Protein AF-A0A6V8KXC0-F1 (afdb_monomer_lite)

Organism: NCBI:txid1076125

pLDDT: mean 83.89, std 15.26, range [40.88, 97.38]

Sequence (72 aa):
MDLDGAALRPQVP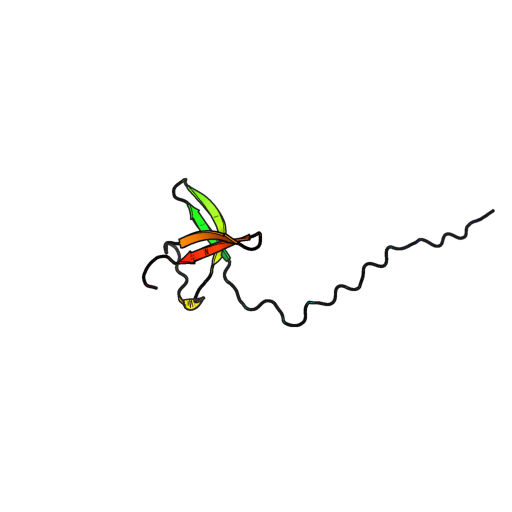AVRPAGGGLPPFAVGYVELPEGVRVAAVLDGDLDAIRIGAPYRIEATGGVPRATAIGEA

Radius 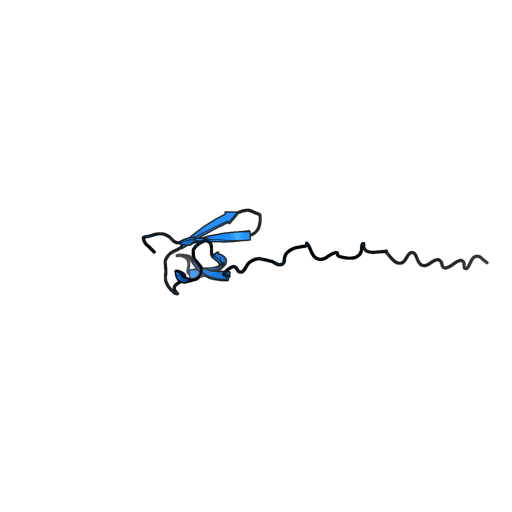of gyration: 21.91 Å; chains: 1; bounding box: 28×53×60 Å

Structure (mmCIF, N/CA/C/O backbone):
data_AF-A0A6V8KXC0-F1
#
_entry.id   AF-A0A6V8KXC0-F1
#
loop_
_atom_site.group_PDB
_atom_site.id
_atom_site.type_symbol
_atom_site.label_atom_id
_atom_site.label_alt_id
_atom_site.label_comp_id
_atom_site.label_asym_id
_atom_site.label_entity_id
_atom_site.label_seq_id
_atom_site.pdbx_PDB_ins_code
_atom_site.Cartn_x
_atom_site.Cartn_y
_atom_site.Cartn_z
_atom_site.occupancy
_atom_site.B_iso_or_equiv
_atom_site.auth_seq_id
_atom_site.auth_comp_id
_atom_site.auth_asym_id
_atom_site.auth_atom_id
_atom_site.pdbx_PDB_model_num
ATOM 1 N N . MET A 1 1 ? 10.043 42.363 -48.852 1.00 40.88 1 MET A N 1
ATOM 2 C CA . MET A 1 1 ? 8.863 41.499 -48.652 1.00 40.88 1 MET A CA 1
ATOM 3 C C . MET A 1 1 ? 9.426 40.194 -48.133 1.00 40.88 1 MET A C 1
ATOM 5 O O . MET A 1 1 ? 9.758 39.327 -48.924 1.00 40.88 1 MET A O 1
ATOM 9 N N . ASP A 1 2 ? 9.674 40.142 -46.827 1.00 51.28 2 ASP A N 1
ATOM 10 C CA . ASP A 1 2 ? 10.226 38.969 -46.151 1.00 51.28 2 ASP A CA 1
ATOM 11 C C . ASP A 1 2 ? 9.073 38.044 -45.784 1.00 51.28 2 ASP A C 1
ATOM 13 O O . ASP A 1 2 ? 8.242 38.384 -44.942 1.00 51.28 2 ASP A O 1
ATOM 17 N N . LEU A 1 3 ? 8.999 36.900 -46.458 1.00 54.69 3 LEU A N 1
ATOM 18 C CA . LEU A 1 3 ? 8.098 35.803 -46.115 1.00 54.69 3 LEU A CA 1
ATOM 19 C C . LEU A 1 3 ? 8.904 34.513 -45.951 1.00 54.69 3 LEU A C 1
ATOM 21 O O . LEU A 1 3 ? 8.495 33.453 -46.415 1.00 54.69 3 LEU A O 1
ATOM 25 N N . ASP A 1 4 ? 10.029 34.587 -45.244 1.00 57.59 4 ASP A N 1
ATOM 26 C CA . ASP A 1 4 ? 10.707 33.393 -44.748 1.00 57.59 4 ASP A CA 1
ATOM 27 C C . ASP A 1 4 ? 9.977 32.929 -43.486 1.00 57.59 4 ASP A C 1
ATOM 29 O O . ASP A 1 4 ? 10.424 33.073 -42.348 1.00 57.59 4 ASP A O 1
ATOM 33 N N . GLY A 1 5 ? 8.777 32.393 -43.714 1.00 52.03 5 GLY A N 1
ATOM 34 C CA . GLY A 1 5 ? 7.945 31.707 -42.735 1.00 52.03 5 GLY A CA 1
ATOM 35 C C . GLY A 1 5 ? 8.561 30.374 -42.322 1.00 52.03 5 GLY A C 1
ATOM 36 O O . GLY A 1 5 ? 7.929 29.326 -42.459 1.00 52.03 5 GLY A O 1
ATOM 37 N N . ALA A 1 6 ? 9.789 30.401 -41.803 1.00 60.00 6 ALA A N 1
ATOM 38 C CA . ALA A 1 6 ? 10.354 29.299 -41.049 1.00 60.00 6 ALA A CA 1
ATOM 39 C C . ALA A 1 6 ? 9.567 29.201 -39.739 1.00 60.00 6 ALA A C 1
ATOM 41 O O . ALA A 1 6 ? 9.947 29.740 -38.701 1.00 60.00 6 ALA A O 1
ATOM 42 N N . ALA A 1 7 ? 8.407 28.549 -39.812 1.00 59.38 7 ALA A N 1
ATOM 43 C CA . ALA A 1 7 ? 7.646 28.149 -38.650 1.00 59.38 7 ALA A CA 1
ATOM 44 C C . ALA A 1 7 ? 8.590 27.359 -37.739 1.00 59.38 7 ALA A C 1
ATOM 46 O O . ALA A 1 7 ? 8.931 26.212 -38.036 1.00 59.38 7 ALA A O 1
ATOM 47 N N . LEU A 1 8 ? 9.023 27.983 -36.641 1.00 61.56 8 LEU A N 1
ATOM 48 C CA . LEU A 1 8 ? 9.678 27.320 -35.523 1.00 61.56 8 LEU A CA 1
ATOM 49 C C . LEU A 1 8 ? 8.652 26.355 -34.924 1.00 61.56 8 LEU A C 1
ATOM 51 O O . LEU A 1 8 ? 7.979 26.666 -33.945 1.00 61.56 8 LEU A O 1
ATOM 55 N N . ARG A 1 9 ? 8.455 25.196 -35.559 1.00 67.25 9 ARG A N 1
ATOM 56 C CA . ARG A 1 9 ? 7.695 24.109 -34.951 1.00 67.25 9 ARG A CA 1
ATOM 57 C C . ARG A 1 9 ? 8.483 23.722 -33.704 1.00 67.25 9 ARG A C 1
ATOM 59 O O . ARG A 1 9 ? 9.649 23.355 -33.864 1.00 67.25 9 ARG A O 1
ATOM 66 N N . PRO A 1 10 ? 7.907 23.812 -32.493 1.00 64.31 10 PRO A N 1
ATOM 67 C CA . PRO A 1 10 ? 8.595 23.357 -31.299 1.00 64.31 10 PRO A CA 1
ATOM 68 C C . PRO A 1 10 ? 8.934 21.885 -31.515 1.00 64.31 10 PRO A C 1
ATOM 70 O O . PRO A 1 10 ? 8.040 21.039 -31.576 1.00 64.31 10 PRO A O 1
ATOM 73 N N . GLN A 1 11 ? 10.213 21.579 -31.726 1.00 66.81 11 GLN A N 1
ATOM 74 C CA . GLN A 1 11 ? 10.666 20.200 -31.764 1.00 66.81 11 GLN A CA 1
ATOM 75 C C . GLN A 1 11 ? 10.653 19.723 -30.320 1.00 66.81 11 GLN A C 1
ATOM 77 O O . GLN A 1 11 ? 11.601 19.931 -29.567 1.00 66.81 11 GLN A O 1
ATOM 82 N N . VAL A 1 12 ? 9.523 19.153 -29.908 1.00 73.06 12 VAL A N 1
ATOM 83 C CA . VAL A 1 12 ? 9.444 18.442 -28.638 1.00 73.06 12 VAL A CA 1
ATOM 84 C C . VAL A 1 12 ? 10.420 17.271 -28.754 1.00 73.06 12 VAL A C 1
ATOM 86 O O . VAL A 1 12 ? 10.343 16.537 -29.747 1.00 73.06 12 VAL A O 1
ATOM 89 N N . PRO A 1 13 ? 11.358 17.090 -27.806 1.00 76.50 13 PRO A N 1
ATOM 90 C CA . PRO A 1 13 ? 12.216 15.917 -27.805 1.00 76.50 13 PRO A CA 1
ATOM 91 C C . PRO A 1 13 ? 11.349 14.667 -27.928 1.00 76.50 13 PRO A C 1
ATOM 93 O O . PRO A 1 13 ? 10.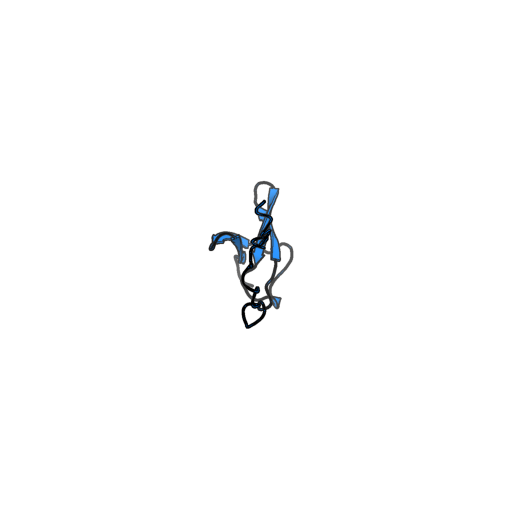320 14.562 -27.256 1.00 76.50 13 PRO A O 1
ATOM 96 N N . ALA A 1 14 ? 11.739 13.734 -28.798 1.00 76.19 14 ALA A N 1
ATOM 97 C CA . ALA A 1 14 ? 11.025 12.473 -28.917 1.00 76.19 14 ALA A CA 1
ATOM 98 C C . ALA A 1 14 ? 10.940 11.835 -27.524 1.00 76.19 14 ALA A C 1
ATOM 100 O O . ALA A 1 14 ? 11.973 11.590 -26.892 1.00 76.19 14 ALA A O 1
ATOM 101 N N . VAL A 1 15 ? 9.718 11.599 -27.037 1.00 73.38 15 VAL A N 1
ATOM 102 C CA . VAL A 1 15 ? 9.498 10.878 -25.784 1.00 73.38 15 VAL A CA 1
ATOM 103 C C . VAL A 1 15 ? 10.017 9.467 -26.011 1.00 73.38 15 VAL A C 1
ATOM 105 O O . VAL A 1 15 ? 9.351 8.629 -26.616 1.00 73.38 15 VAL A O 1
ATOM 108 N N . ARG A 1 16 ? 11.249 9.212 -25.571 1.00 74.12 16 ARG A N 1
ATOM 109 C CA . ARG A 1 16 ? 11.751 7.853 -25.448 1.00 74.12 16 ARG A CA 1
ATOM 110 C C . ARG A 1 16 ? 10.981 7.243 -24.279 1.00 74.12 16 ARG A C 1
ATOM 112 O O . ARG A 1 16 ? 11.061 7.806 -23.185 1.00 74.12 16 ARG A O 1
ATOM 119 N N . PRO A 1 17 ? 10.246 6.136 -24.472 1.00 68.12 17 PRO A N 1
ATOM 120 C CA . PRO A 1 17 ? 9.712 5.397 -23.342 1.00 68.12 17 PRO A CA 1
ATOM 121 C C . PRO A 1 17 ? 10.877 5.118 -22.396 1.00 68.12 17 PRO A C 1
ATOM 123 O O . PRO A 1 17 ? 11.938 4.682 -22.855 1.00 68.12 17 PRO A O 1
ATOM 126 N N . ALA A 1 18 ? 10.716 5.418 -21.107 1.00 69.50 18 ALA A N 1
ATOM 127 C CA . ALA A 1 18 ? 11.674 4.948 -20.120 1.00 69.50 18 ALA A CA 1
ATOM 128 C C . ALA A 1 18 ? 11.832 3.436 -20.351 1.00 69.50 18 ALA A C 1
ATOM 130 O O . ALA A 1 18 ? 10.842 2.708 -20.419 1.00 69.50 18 ALA A O 1
ATOM 131 N N . GLY A 1 19 ? 13.056 2.990 -20.642 1.00 68.69 19 GLY A N 1
ATOM 132 C CA . GLY A 1 19 ? 13.310 1.575 -20.887 1.00 68.69 19 GLY A CA 1
ATOM 133 C C . GLY A 1 19 ? 12.929 0.781 -19.638 1.00 68.69 19 GLY A C 1
ATOM 134 O O . GLY A 1 19 ? 13.310 1.175 -18.541 1.00 68.69 19 GLY A O 1
ATOM 135 N N . GLY A 1 20 ? 12.185 -0.313 -19.814 1.00 70.88 20 GLY A N 1
ATOM 136 C CA . GLY A 1 20 ? 11.574 -1.056 -18.711 1.00 70.88 20 GLY A CA 1
ATOM 137 C C . GLY A 1 20 ? 10.218 -0.456 -18.346 1.00 70.88 20 GLY A C 1
ATOM 138 O O . GLY A 1 20 ? 10.137 0.641 -17.806 1.00 70.88 20 GLY A O 1
ATOM 139 N N . GLY A 1 21 ? 9.138 -1.163 -18.687 1.00 71.75 21 GLY A N 1
ATOM 140 C CA . GLY A 1 21 ? 7.787 -0.758 -18.300 1.00 71.75 21 GLY A CA 1
ATOM 141 C C . GLY A 1 21 ? 7.640 -0.625 -16.781 1.00 71.75 21 GLY A C 1
ATOM 142 O O . GLY A 1 21 ? 8.496 -1.066 -16.015 1.00 71.75 21 GLY A O 1
ATOM 143 N N . LEU A 1 22 ? 6.536 -0.028 -16.338 1.00 76.19 22 LEU A N 1
ATOM 144 C CA . LEU A 1 22 ? 6.216 0.019 -14.914 1.00 76.19 22 LEU A CA 1
ATOM 145 C C . LEU A 1 22 ? 5.999 -1.421 -14.419 1.00 76.19 22 LEU A C 1
ATOM 147 O O . LEU A 1 22 ? 5.155 -2.117 -14.995 1.00 76.19 22 LEU A O 1
ATOM 151 N N . PRO A 1 23 ? 6.740 -1.890 -13.398 1.00 86.62 23 PRO A N 1
ATOM 152 C CA . PRO A 1 23 ? 6.436 -3.178 -12.788 1.00 86.62 23 PRO A CA 1
ATOM 153 C C . PRO A 1 23 ? 4.994 -3.146 -12.263 1.00 86.62 23 PRO A C 1
ATOM 155 O O . PRO A 1 23 ? 4.520 -2.066 -11.910 1.00 86.62 23 PRO A O 1
ATOM 158 N N . PRO A 1 24 ? 4.280 -4.283 -12.209 1.00 90.81 24 PRO A N 1
ATOM 159 C CA . PRO A 1 24 ? 2.935 -4.322 -11.652 1.00 90.81 24 PRO A CA 1
ATOM 160 C C . PRO A 1 24 ? 2.886 -3.692 -10.258 1.00 90.81 24 PRO A C 1
ATOM 162 O O . PRO A 1 24 ? 3.746 -3.947 -9.417 1.00 90.81 24 PRO A O 1
ATOM 165 N N . PHE A 1 25 ? 1.872 -2.868 -10.023 1.00 93.00 25 PHE A N 1
ATOM 166 C CA . PHE A 1 25 ? 1.614 -2.238 -8.735 1.00 93.00 25 PHE A CA 1
ATOM 167 C C . PHE A 1 25 ? 0.108 -2.150 -8.514 1.00 93.00 25 PHE A C 1
ATOM 169 O O . PHE A 1 25 ? -0.671 -2.105 -9.470 1.00 93.00 25 PHE A O 1
ATOM 176 N N . ALA A 1 26 ? -0.302 -2.120 -7.250 1.00 96.00 26 ALA A N 1
ATOM 177 C CA . ALA A 1 26 ? -1.699 -1.972 -6.889 1.00 96.00 26 ALA A CA 1
ATOM 178 C C . ALA A 1 26 ? -2.057 -0.507 -6.641 1.00 96.00 26 ALA A C 1
ATOM 180 O O . ALA A 1 26 ? -1.290 0.263 -6.059 1.00 96.00 26 ALA A O 1
ATOM 181 N N . VAL A 1 27 ? -3.268 -0.146 -7.051 1.00 96.25 27 VAL A N 1
ATOM 182 C CA . VAL A 1 27 ? -3.911 1.121 -6.709 1.00 96.25 27 VAL A CA 1
ATOM 183 C C . VAL A 1 27 ? -5.243 0.795 -6.059 1.00 96.25 27 VAL A C 1
ATOM 185 O O . VAL A 1 27 ? -5.987 -0.051 -6.555 1.00 96.25 27 VAL A O 1
ATOM 188 N N . GLY A 1 28 ? -5.540 1.468 -4.955 1.00 96.19 28 GLY A N 1
ATOM 189 C CA . GLY A 1 28 ? -6.785 1.284 -4.224 1.00 96.19 28 GLY A CA 1
ATOM 190 C C . GLY A 1 28 ? -7.311 2.587 -3.645 1.00 96.19 28 GLY A C 1
ATOM 191 O O . GLY A 1 28 ? -6.622 3.608 -3.629 1.00 96.19 28 GLY A O 1
ATOM 192 N N . TYR A 1 29 ? -8.546 2.530 -3.156 1.00 97.38 29 TYR A N 1
ATOM 193 C CA . TYR A 1 29 ? -9.130 3.583 -2.338 1.00 97.38 29 TYR A CA 1
ATOM 194 C C . TYR A 1 29 ? -9.028 3.181 -0.876 1.00 97.38 29 TYR A C 1
ATOM 196 O O . TYR A 1 29 ? -9.617 2.181 -0.469 1.00 97.38 29 TYR A O 1
ATOM 204 N N . VAL A 1 30 ? -8.300 3.970 -0.095 1.00 96.81 30 VAL A N 1
ATOM 205 C CA . VAL A 1 30 ? -8.243 3.807 1.356 1.00 96.81 30 VAL A CA 1
ATOM 206 C C . VAL A 1 30 ? -9.256 4.762 1.972 1.00 96.81 30 VAL A C 1
ATOM 208 O O . VAL A 1 30 ? -9.243 5.962 1.688 1.00 96.81 30 VAL A O 1
ATOM 211 N N . GLU A 1 31 ? -10.164 4.210 2.770 1.00 97.19 31 GLU A N 1
ATOM 212 C CA . GLU A 1 31 ? -11.148 4.977 3.527 1.00 97.19 31 GLU A CA 1
ATOM 213 C C . GLU A 1 31 ? -10.514 5.447 4.838 1.00 97.19 31 GLU A C 1
ATOM 215 O O . GLU A 1 31 ? -10.038 4.641 5.638 1.00 97.19 31 GLU A O 1
ATOM 220 N N . LEU A 1 32 ? -10.460 6.763 5.022 1.00 95.06 32 LEU A N 1
ATOM 221 C CA . LEU A 1 32 ? -9.983 7.390 6.246 1.00 95.06 32 LEU A CA 1
ATOM 222 C C . LEU A 1 32 ? -11.094 7.406 7.312 1.00 95.06 32 LEU A C 1
ATOM 224 O O . LEU A 1 32 ? -12.275 7.365 6.950 1.00 95.06 32 LEU A O 1
ATOM 228 N N . PRO A 1 33 ? -10.758 7.520 8.612 1.00 94.19 33 PRO A N 1
ATOM 229 C CA . PRO A 1 33 ? -11.747 7.551 9.695 1.00 94.19 33 PRO A CA 1
ATOM 230 C C . PRO A 1 33 ? -12.810 8.649 9.556 1.00 94.19 33 PRO A C 1
ATOM 232 O O . PRO A 1 33 ? -13.916 8.516 10.074 1.00 94.19 33 PRO A O 1
ATOM 235 N N . GLU A 1 34 ? -12.497 9.727 8.841 1.00 95.19 34 GLU A N 1
ATOM 236 C CA . GLU A 1 34 ? -13.402 10.846 8.576 1.00 95.19 34 GLU A CA 1
ATOM 237 C C . GLU A 1 34 ? -14.386 10.566 7.419 1.00 95.19 34 GLU A C 1
ATOM 239 O O . GLU A 1 34 ? -15.175 11.437 7.055 1.00 95.19 34 GLU A O 1
ATOM 244 N N . GLY A 1 35 ? -14.341 9.372 6.813 1.00 96.12 35 GLY A N 1
ATOM 245 C CA . GLY A 1 35 ? -15.202 8.954 5.698 1.00 96.12 35 GLY A CA 1
ATOM 246 C C . GLY A 1 35 ? -14.721 9.405 4.312 1.00 96.12 35 GLY A C 1
ATOM 247 O O . GLY A 1 35 ? -15.399 9.173 3.309 1.00 96.12 35 GLY A O 1
ATOM 248 N N . VAL A 1 36 ? -13.551 10.045 4.225 1.00 96.69 36 VAL A N 1
ATOM 249 C CA . VAL A 1 36 ? -12.923 10.448 2.957 1.00 96.69 36 VAL A CA 1
ATOM 250 C C . VAL A 1 36 ? -12.185 9.262 2.339 1.00 96.69 36 VAL A C 1
ATOM 252 O O . VAL A 1 36 ? -11.503 8.516 3.035 1.00 96.69 36 VAL A O 1
ATOM 255 N N . ARG A 1 37 ? -12.269 9.109 1.013 1.00 97.19 37 ARG A N 1
ATOM 256 C CA . ARG A 1 37 ? -11.530 8.081 0.269 1.00 97.19 37 ARG A CA 1
ATOM 257 C C . ARG A 1 37 ? -10.379 8.689 -0.510 1.00 97.19 37 ARG A C 1
ATOM 259 O O . ARG A 1 37 ? -10.583 9.605 -1.306 1.00 97.19 37 ARG A O 1
ATOM 266 N N . VAL A 1 38 ? -9.186 8.139 -0.319 1.00 96.31 38 VAL A N 1
ATOM 267 C CA . VAL A 1 38 ? -7.962 8.585 -0.991 1.00 96.31 38 VAL A CA 1
ATOM 268 C C . VAL A 1 38 ? -7.495 7.502 -1.952 1.00 96.31 38 VAL A C 1
ATOM 270 O O . VAL A 1 38 ? -7.328 6.351 -1.556 1.00 96.31 38 VAL A O 1
ATOM 273 N N . ALA A 1 39 ? -7.280 7.873 -3.215 1.00 97.25 39 ALA A N 1
ATOM 274 C CA . ALA A 1 39 ? -6.588 7.012 -4.165 1.00 97.25 39 ALA A CA 1
ATOM 275 C C . ALA A 1 39 ? -5.099 6.962 -3.797 1.00 97.25 39 ALA A C 1
ATOM 277 O O . ALA A 1 39 ? -4.440 8.003 -3.746 1.00 97.25 39 ALA A O 1
ATOM 278 N N . ALA A 1 40 ? -4.584 5.765 -3.535 1.00 97.00 40 ALA A N 1
ATOM 279 C CA . ALA A 1 40 ? -3.203 5.555 -3.122 1.00 97.00 40 ALA A CA 1
ATOM 280 C C . ALA A 1 40 ? -2.600 4.337 -3.823 1.00 97.00 40 ALA A C 1
ATOM 282 O O . ALA A 1 40 ? -3.304 3.385 -4.176 1.00 97.00 40 ALA A O 1
ATOM 283 N N . VAL A 1 41 ? -1.280 4.365 -3.993 1.00 96.44 41 VAL A N 1
ATOM 284 C CA . VAL A 1 41 ? -0.521 3.158 -4.337 1.00 96.44 41 VAL A CA 1
ATOM 285 C C . VAL A 1 41 ? -0.478 2.267 -3.100 1.00 96.44 41 VAL A C 1
ATOM 287 O O . VAL A 1 41 ? -0.116 2.749 -2.027 1.00 96.44 41 VAL A O 1
ATOM 29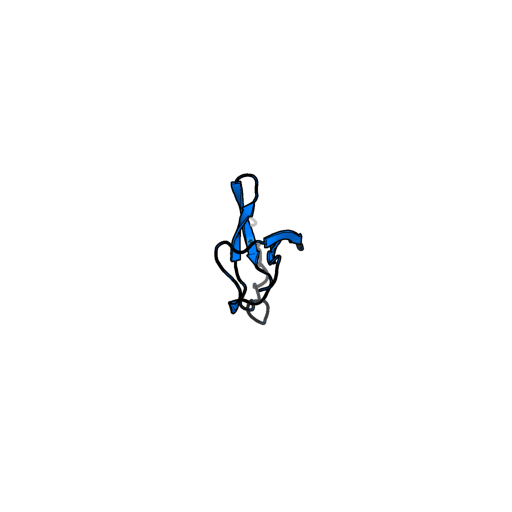0 N N . LEU A 1 42 ? -0.860 0.997 -3.237 1.00 96.44 42 LEU A N 1
ATOM 291 C CA . LEU A 1 42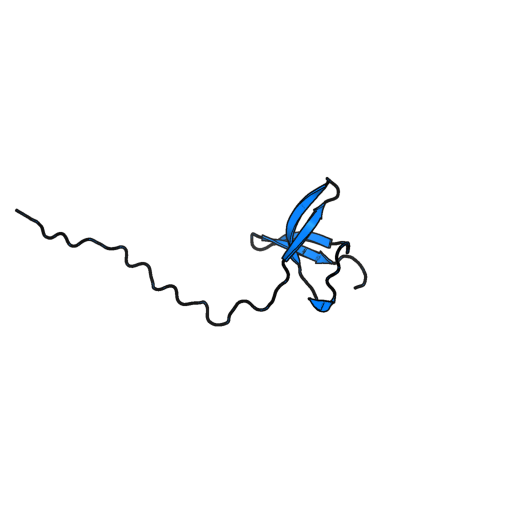 ? -0.792 0.030 -2.141 1.00 96.44 42 LEU A CA 1
ATOM 292 C C . LEU A 1 42 ? 0.570 -0.668 -2.181 1.00 96.44 42 LEU A C 1
ATOM 294 O O . LEU A 1 42 ? 0.883 -1.365 -3.146 1.00 96.44 42 LEU A O 1
ATOM 298 N N . ASP A 1 43 ? 1.371 -0.459 -1.142 1.00 93.88 43 ASP A N 1
ATOM 299 C CA . ASP A 1 43 ? 2.680 -1.081 -0.976 1.00 93.88 43 ASP A CA 1
ATOM 300 C C . ASP A 1 43 ? 2.549 -2.434 -0.264 1.00 93.88 43 ASP A C 1
ATOM 302 O O . ASP A 1 43 ? 1.833 -2.561 0.733 1.00 93.88 43 ASP A O 1
ATOM 306 N N . GLY A 1 44 ? 3.266 -3.443 -0.765 1.00 91.56 44 GLY A N 1
ATOM 307 C CA . GLY A 1 44 ? 3.306 -4.786 -0.187 1.00 91.56 44 GLY A CA 1
ATOM 308 C C . GLY A 1 44 ? 3.219 -5.895 -1.232 1.00 91.56 44 GLY A C 1
ATOM 309 O O . GLY A 1 44 ? 3.434 -5.670 -2.423 1.00 91.56 44 GLY A O 1
ATOM 310 N N . ASP A 1 45 ? 2.911 -7.100 -0.758 1.00 93.00 45 ASP A N 1
ATOM 311 C CA . ASP A 1 45 ? 2.613 -8.248 -1.611 1.00 93.00 45 ASP A CA 1
ATOM 312 C C . ASP A 1 45 ? 1.233 -8.074 -2.268 1.00 93.00 45 ASP A C 1
ATOM 314 O O . ASP A 1 45 ? 0.227 -7.886 -1.580 1.00 93.00 45 ASP A O 1
ATOM 318 N N . LEU A 1 46 ? 1.187 -8.142 -3.603 1.00 93.38 46 LEU A N 1
ATOM 319 C CA . LEU A 1 46 ? -0.047 -8.002 -4.379 1.00 93.38 46 LEU A CA 1
ATOM 320 C C . LEU A 1 46 ? -1.058 -9.101 -4.032 1.00 93.38 46 LEU A C 1
ATOM 322 O O . LEU A 1 46 ? -2.261 -8.832 -4.001 1.00 93.38 46 LEU A O 1
ATOM 326 N N . ASP A 1 47 ? -0.578 -10.303 -3.707 1.00 94.56 47 ASP A N 1
ATOM 327 C CA . ASP A 1 47 ? -1.432 -11.441 -3.371 1.00 94.56 47 ASP A CA 1
ATOM 328 C C . ASP A 1 47 ? -2.011 -11.345 -1.951 1.00 94.56 47 ASP A C 1
ATOM 330 O O . ASP A 1 47 ? -2.993 -12.028 -1.645 1.00 94.56 47 ASP A O 1
ATOM 334 N N . ALA A 1 48 ? -1.481 -10.462 -1.099 1.00 92.56 48 ALA A N 1
ATOM 335 C CA . ALA A 1 48 ? -1.969 -10.210 0.260 1.00 92.56 48 ALA A CA 1
ATOM 336 C C . ALA A 1 48 ? -3.024 -9.088 0.336 1.00 92.56 48 ALA A C 1
ATOM 338 O O . ALA A 1 48 ? -3.657 -8.895 1.372 1.00 92.56 48 ALA A O 1
ATOM 339 N N . ILE A 1 49 ? -3.267 -8.351 -0.752 1.00 94.31 49 ILE A N 1
ATOM 340 C CA . ILE A 1 49 ? -4.207 -7.221 -0.745 1.00 94.31 49 ILE A CA 1
ATOM 341 C C . ILE A 1 49 ? -5.645 -7.720 -0.574 1.00 94.31 49 ILE A C 1
ATOM 343 O O . ILE A 1 49 ? -6.142 -8.538 -1.354 1.00 94.31 49 ILE A O 1
ATOM 347 N N . ARG A 1 50 ? -6.353 -7.203 0.435 1.00 94.62 50 ARG A N 1
ATOM 348 C CA . ARG A 1 50 ? -7.758 -7.540 0.717 1.00 94.62 50 ARG A CA 1
ATOM 349 C C . ARG A 1 50 ? -8.595 -6.283 0.914 1.00 94.62 50 ARG A C 1
ATOM 351 O O . ARG A 1 50 ? -8.163 -5.312 1.530 1.00 94.62 50 ARG A O 1
ATOM 358 N N . ILE A 1 51 ? -9.830 -6.319 0.417 1.00 94.94 51 ILE A N 1
ATOM 359 C CA . ILE A 1 51 ? -10.816 -5.262 0.668 1.00 94.94 51 ILE A CA 1
ATOM 360 C C . ILE A 1 51 ? -11.153 -5.253 2.161 1.00 94.94 51 ILE A C 1
ATOM 362 O O . ILE A 1 51 ? -11.431 -6.299 2.741 1.00 94.94 51 ILE A O 1
ATOM 366 N N . GLY A 1 52 ? -11.139 -4.067 2.766 1.00 93.75 52 GLY A N 1
ATOM 367 C CA . GLY A 1 52 ? -11.403 -3.887 4.194 1.00 93.75 52 GLY A CA 1
ATOM 368 C C . GLY A 1 52 ? -10.195 -4.136 5.098 1.00 93.75 52 GLY A C 1
ATOM 369 O O . GLY A 1 52 ? -10.314 -3.947 6.306 1.00 93.75 52 GLY A O 1
ATOM 370 N N . ALA A 1 53 ? -9.036 -4.513 4.543 1.00 94.06 53 ALA A N 1
ATOM 371 C CA . ALA A 1 53 ? -7.803 -4.551 5.318 1.00 94.06 53 ALA A CA 1
ATOM 372 C C . ALA A 1 53 ? -7.406 -3.128 5.754 1.00 94.06 53 ALA A C 1
ATOM 374 O O . ALA A 1 53 ? -7.598 -2.173 4.995 1.00 94.06 53 ALA A O 1
ATOM 375 N N . PRO A 1 54 ? -6.869 -2.961 6.970 1.00 95.00 54 PRO A N 1
ATOM 376 C CA . PRO A 1 54 ? -6.448 -1.658 7.458 1.00 95.00 54 PRO A CA 1
ATOM 377 C C . PRO A 1 54 ? -5.107 -1.233 6.832 1.00 95.00 54 PRO A C 1
ATOM 379 O O . PRO A 1 54 ? -4.176 -2.029 6.696 1.00 95.00 54 PRO A O 1
ATOM 382 N N . TYR A 1 55 ? -4.991 0.055 6.500 1.00 95.88 55 TYR A N 1
ATOM 383 C CA . TYR A 1 55 ? -3.792 0.660 5.913 1.00 95.88 55 TYR A CA 1
ATOM 384 C C . TYR A 1 55 ? -3.407 1.954 6.636 1.00 95.88 55 TYR A C 1
ATOM 386 O O . TYR A 1 55 ? -4.259 2.672 7.161 1.00 95.88 55 TYR A O 1
ATOM 394 N N . ARG A 1 56 ? -2.116 2.289 6.601 1.00 94.94 56 ARG A N 1
ATOM 395 C CA . ARG A 1 56 ? -1.591 3.624 6.917 1.00 94.94 56 ARG A CA 1
ATOM 396 C C . ARG A 1 56 ? -1.286 4.358 5.620 1.00 94.94 56 ARG A C 1
ATOM 398 O O . ARG A 1 56 ? -0.561 3.809 4.799 1.00 94.94 56 ARG A O 1
ATOM 405 N N . ILE A 1 57 ? -1.778 5.590 5.472 1.00 95.00 57 ILE A N 1
ATOM 406 C CA . ILE A 1 57 ? -1.422 6.474 4.352 1.00 95.00 57 ILE A CA 1
ATOM 407 C C . ILE A 1 57 ? -0.284 7.412 4.747 1.00 95.00 57 ILE A C 1
ATOM 409 O O . ILE A 1 57 ? -0.334 8.044 5.802 1.00 95.00 57 ILE A O 1
ATOM 413 N N . GLU A 1 58 ? 0.686 7.562 3.852 1.00 94.50 58 GLU A N 1
ATOM 414 C CA . GLU A 1 58 ? 1.755 8.554 3.930 1.00 94.50 58 GLU A CA 1
ATOM 415 C C . GLU A 1 58 ? 1.893 9.289 2.587 1.00 94.50 58 GLU A C 1
ATOM 417 O O . GLU A 1 58 ? 1.649 8.730 1.514 1.00 94.50 58 GLU A O 1
ATOM 422 N N . ALA A 1 59 ? 2.255 10.574 2.632 1.00 88.56 59 ALA A N 1
ATOM 423 C CA . ALA A 1 59 ? 2.540 11.358 1.434 1.00 88.56 59 ALA A CA 1
ATOM 424 C C . ALA A 1 59 ? 4.029 11.226 1.088 1.00 88.56 59 ALA A C 1
ATOM 426 O O . ALA A 1 59 ? 4.868 11.926 1.658 1.00 88.56 59 ALA A O 1
ATOM 427 N N . THR A 1 60 ? 4.358 10.346 0.141 1.00 85.62 60 THR A N 1
ATOM 428 C CA . THR A 1 60 ? 5.752 9.985 -0.161 1.00 85.62 60 THR A CA 1
ATOM 429 C C . THR A 1 60 ? 6.013 10.082 -1.660 1.00 85.62 60 THR A C 1
ATOM 431 O O . THR A 1 60 ? 5.291 9.507 -2.470 1.00 85.62 60 THR A O 1
ATOM 434 N N . GLY A 1 61 ? 7.050 10.824 -2.065 1.00 79.81 61 GLY A N 1
ATOM 435 C CA . GLY A 1 61 ? 7.414 10.953 -3.485 1.00 79.81 61 GLY A CA 1
ATOM 436 C C . GLY A 1 61 ? 6.363 11.662 -4.353 1.00 79.81 61 GLY A C 1
ATOM 437 O O . GLY A 1 61 ? 6.295 11.417 -5.552 1.00 79.81 61 GLY A O 1
ATOM 438 N N . GLY A 1 62 ? 5.532 12.521 -3.753 1.00 88.81 62 GLY A N 1
ATOM 439 C CA . GLY A 1 62 ? 4.516 13.310 -4.46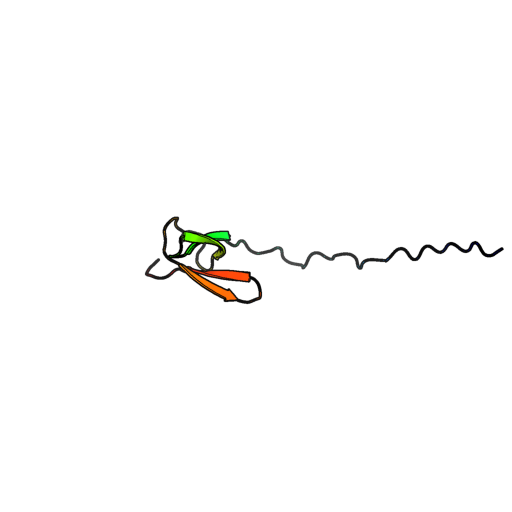1 1.00 88.81 62 GLY A CA 1
ATOM 440 C C . GLY A 1 62 ? 3.195 12.584 -4.728 1.00 88.81 62 GLY A C 1
ATOM 441 O O . GLY A 1 62 ? 2.302 13.178 -5.326 1.00 88.81 62 GLY A O 1
ATOM 442 N N . VAL A 1 63 ? 3.042 11.338 -4.266 1.00 92.50 63 VAL A N 1
ATOM 443 C CA . VAL A 1 63 ? 1.783 10.585 -4.335 1.00 92.50 63 VAL A CA 1
ATOM 444 C C . VAL A 1 63 ? 1.430 9.985 -2.969 1.00 92.50 63 VAL A C 1
ATOM 446 O O . VAL A 1 63 ? 2.332 9.650 -2.199 1.00 92.50 63 VAL A O 1
ATOM 449 N N . PRO A 1 64 ? 0.137 9.823 -2.644 1.00 96.31 64 PRO A N 1
ATOM 450 C CA . PRO A 1 64 ? -0.271 9.034 -1.490 1.00 96.31 64 PRO A CA 1
ATOM 451 C C . PRO A 1 64 ? 0.144 7.570 -1.667 1.00 96.31 64 PRO A C 1
ATOM 453 O O . PRO A 1 64 ? -0.148 6.946 -2.696 1.00 96.31 64 PRO A O 1
ATOM 456 N N . ARG A 1 65 ? 0.806 7.021 -0.651 1.00 96.69 65 ARG A N 1
ATOM 457 C CA . ARG A 1 65 ? 1.146 5.598 -0.562 1.00 96.69 65 ARG A CA 1
ATOM 458 C C . ARG A 1 65 ? 0.527 5.000 0.685 1.00 96.69 65 ARG A C 1
ATOM 460 O O . ARG A 1 65 ? 0.393 5.691 1.692 1.00 96.69 65 ARG A O 1
ATOM 467 N N . ALA A 1 66 ? 0.126 3.741 0.597 1.00 96.75 66 ALA A N 1
ATOM 468 C CA . ALA A 1 66 ? -0.557 3.041 1.664 1.00 96.75 66 ALA A CA 1
ATOM 469 C C . ALA A 1 66 ? 0.132 1.713 1.979 1.00 96.75 66 ALA A C 1
ATOM 471 O O . ALA A 1 66 ? 0.264 0.866 1.100 1.00 96.75 66 ALA A O 1
ATOM 472 N N . THR A 1 67 ? 0.491 1.508 3.243 1.00 95.75 67 THR A N 1
ATOM 473 C CA . THR A 1 67 ? 1.100 0.261 3.732 1.00 95.75 67 THR A CA 1
ATOM 474 C C . THR A 1 67 ? 0.130 -0.440 4.672 1.00 95.75 67 THR A C 1
ATOM 476 O O . THR A 1 67 ? -0.489 0.217 5.515 1.00 95.75 67 THR A O 1
ATOM 479 N N . ALA A 1 68 ? -0.028 -1.757 4.530 1.00 93.81 68 ALA A N 1
ATOM 480 C CA . ALA A 1 68 ? -0.889 -2.544 5.410 1.00 93.81 68 ALA A CA 1
ATOM 481 C C . ALA A 1 68 ? -0.436 -2.426 6.878 1.00 93.81 68 ALA A C 1
ATOM 483 O O . ALA A 1 68 ? 0.763 -2.347 7.162 1.00 93.81 68 ALA A O 1
ATOM 484 N N . ILE A 1 69 ? -1.389 -2.401 7.815 1.00 92.19 69 ILE A N 1
ATOM 485 C CA . ILE A 1 69 ? -1.101 -2.380 9.257 1.00 92.19 69 ILE A CA 1
ATOM 486 C C . ILE A 1 69 ? -1.682 -3.629 9.939 1.00 92.19 69 ILE A C 1
ATOM 488 O O . ILE A 1 69 ? -2.889 -3.804 9.995 1.00 92.19 69 ILE A O 1
ATOM 492 N N . GLY A 1 70 ? -0.827 -4.500 10.479 1.00 75.44 70 GLY A N 1
ATOM 493 C CA . GLY A 1 70 ? -1.228 -5.789 11.072 1.00 75.44 70 GLY A CA 1
ATOM 494 C C . GLY A 1 70 ? -0.561 -6.981 10.379 1.00 75.44 70 GLY A C 1
ATOM 495 O O . GLY A 1 70 ? 0.160 -6.787 9.402 1.00 75.44 70 GLY A O 1
ATOM 496 N N . GLU A 1 71 ? -0.744 -8.196 10.908 1.00 56.38 71 GLU A N 1
ATOM 497 C CA . GLU A 1 71 ? -0.259 -9.406 10.227 1.00 56.38 71 GLU A CA 1
ATOM 498 C C . GLU A 1 71 ? -1.068 -9.649 8.946 1.00 56.38 71 GLU A C 1
ATOM 500 O O . GLU A 1 71 ? -2.295 -9.524 8.951 1.00 56.38 71 GLU A O 1
ATOM 505 N N . ALA A 1 72 ? -0.338 -9.917 7.860 1.00 53.12 72 ALA A N 1
ATOM 506 C CA . ALA A 1 72 ? -0.853 -10.173 6.517 1.00 53.12 72 ALA A CA 1
ATOM 507 C C . ALA A 1 72 ? -1.544 -11.539 6.406 1.00 53.12 72 ALA A C 1
ATOM 509 O O . ALA A 1 72 ? -1.066 -12.495 7.059 1.00 53.12 72 ALA A O 1
#

Foldseek 3Di:
DDPPPPPPPPPDPPPDPPPDDDDDWDWDWAQDPVRDTFTATEDDDPVPDDPPFDWDWDCPPNTIHIYGDDDD

InterPro domains:
  IPR002878 ChsH2, C-terminal OB-fold domain [PF01796] (17-58)
  IPR012340 Nucleic acid-binding, OB-fold [SSF50249] (20-56)

Secondary structure (DSSP, 8-state):
-----------PPP-PPPSSPPPP-EEEEEEPTTS-EEEEEEES-GGG--TT--EEEEEETTEEEEEE-S--